Protein AF-A0A3A3DFT9-F1 (afdb_monomer)

Radius of gyration: 19.23 Å; Cα contacts (8 Å, |Δi|>4): 70; chains: 1; bounding box: 52×32×44 Å

Foldseek 3Di:
DCLDLVNLVVCVVVVHQDPDDDDPPDDQDDPPDPSSVSSVVNVVCCVVVPVVVSCVVVVVVVVVVVVVVVVCLPVVDDDQPDPDPVSSVVVSVVSVVVVVVVVVVPDDDDDDDD

Secondary structure (DSSP, 8-state):
---SHHHHHHHHHTT-----PPPTTPPPPPSSSHHHHHHHHHHHHHHHS-HHHHHHHTTHHHHHHHHHHHHHHHHHSS-----SHHHHHHHHHHHHHHHHHHHHHT--------

Mean predicted aligned error: 5.75 Å

Solvent-accessible surface area (backbone atoms only — not comparable to full-atom values): 7004 Å² total; per-residue (Å²): 130,74,94,42,63,71,51,39,40,56,32,52,77,66,76,46,83,84,75,68,88,73,60,92,86,61,72,77,59,74,77,83,45,72,37,30,45,58,50,37,50,51,50,52,49,33,65,73,63,31,61,72,52,42,37,65,76,62,43,35,62,58,57,50,49,52,54,52,52,52,51,48,61,63,68,73,49,79,79,83,79,56,86,50,70,69,53,36,51,49,53,50,52,54,53,50,52,53,54,50,50,51,51,61,73,67,54,77,88,83,78,89,81,133

pLDDT: mean 92.09, std 3.84, range [71.12, 96.81]

Structure (mmCIF, N/CA/C/O backbone):
data_AF-A0A3A3DFT9-F1
#
_entry.id   AF-A0A3A3DFT9-F1
#
loop_
_atom_site.group_PDB
_atom_site.id
_atom_site.type_symbol
_atom_site.label_atom_id
_atom_site.label_alt_id
_atom_site.label_comp_id
_atom_site.label_asym_id
_atom_site.label_entity_id
_atom_site.label_seq_id
_atom_site.pdbx_PDB_ins_code
_atom_site.Cartn_x
_atom_site.Cartn_y
_atom_site.Cartn_z
_atom_site.occupancy
_atom_site.B_iso_or_equiv
_atom_site.auth_seq_id
_atom_site.auth_comp_id
_atom_site.auth_asym_id
_atom_site.auth_atom_id
_atom_site.pdbx_PDB_model_num
ATOM 1 N N . ALA A 1 1 ? 1.199 9.110 -7.419 1.00 71.12 1 ALA A N 1
ATOM 2 C CA . ALA A 1 1 ? 0.652 7.749 -7.647 1.00 71.12 1 ALA A CA 1
ATOM 3 C C . ALA A 1 1 ? 1.775 6.731 -7.455 1.00 71.12 1 ALA A C 1
ATOM 5 O O . ALA A 1 1 ? 2.901 7.074 -7.770 1.00 71.12 1 ALA A O 1
ATOM 6 N N . TYR A 1 2 ? 1.503 5.528 -6.932 1.00 87.12 2 TYR A N 1
ATOM 7 C CA . TYR A 1 2 ? 2.559 4.542 -6.621 1.00 87.12 2 TYR A CA 1
ATOM 8 C C . TYR A 1 2 ? 3.054 3.734 -7.834 1.00 87.12 2 TYR A C 1
ATOM 10 O O . TYR A 1 2 ? 4.123 3.148 -7.764 1.00 87.12 2 TYR A O 1
ATOM 18 N N . ASP A 1 3 ? 2.307 3.701 -8.942 1.00 92.44 3 ASP A N 1
ATOM 19 C CA . ASP A 1 3 ? 2.700 2.983 -10.164 1.00 92.44 3 ASP A CA 1
ATOM 20 C C . ASP A 1 3 ? 3.715 3.800 -10.987 1.00 92.44 3 ASP A C 1
ATOM 22 O O . ASP A 1 3 ? 3.378 4.370 -12.023 1.00 92.44 3 ASP A O 1
ATOM 26 N N . THR A 1 4 ? 4.940 3.934 -10.475 1.00 93.69 4 THR A N 1
ATOM 27 C CA . THR A 1 4 ? 6.049 4.657 -11.126 1.00 93.69 4 THR A CA 1
ATOM 28 C C . THR A 1 4 ? 7.339 3.851 -11.040 1.00 93.69 4 THR A C 1
ATOM 30 O O . THR A 1 4 ? 7.500 3.065 -10.106 1.00 93.69 4 THR A O 1
ATOM 33 N N . ARG A 1 5 ? 8.261 4.038 -12.000 1.00 94.12 5 ARG A N 1
ATOM 34 C CA . ARG A 1 5 ? 9.549 3.318 -12.024 1.00 94.12 5 ARG A CA 1
ATOM 35 C C . ARG A 1 5 ? 10.289 3.482 -10.702 1.00 94.12 5 ARG A C 1
ATOM 37 O O . ARG A 1 5 ? 10.595 2.488 -10.066 1.00 94.12 5 ARG A O 1
ATOM 44 N N . ARG A 1 6 ? 10.419 4.724 -10.224 1.00 94.94 6 ARG A N 1
ATOM 45 C CA . ARG A 1 6 ? 11.062 5.052 -8.943 1.00 94.94 6 ARG A CA 1
ATOM 46 C C . ARG A 1 6 ? 10.447 4.312 -7.750 1.00 9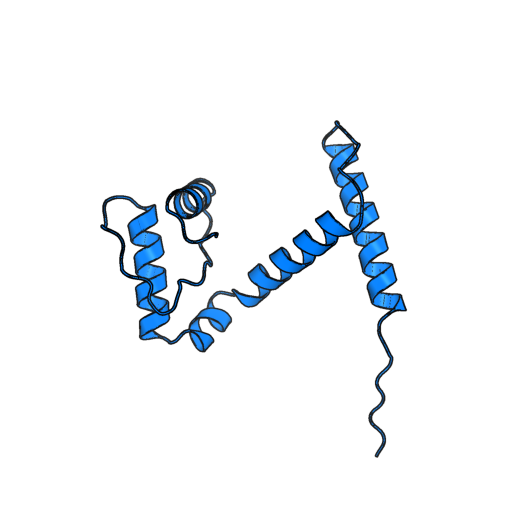4.94 6 ARG A C 1
ATOM 48 O O . ARG A 1 6 ? 11.180 3.866 -6.879 1.00 94.94 6 ARG A O 1
ATOM 55 N N . CYS A 1 7 ? 9.120 4.173 -7.695 1.00 94.06 7 CYS A N 1
ATOM 56 C CA . CYS A 1 7 ? 8.472 3.427 -6.614 1.00 94.06 7 CYS A CA 1
ATOM 57 C C . CYS A 1 7 ? 8.764 1.925 -6.681 1.00 94.06 7 CYS A C 1
ATOM 59 O O . CYS A 1 7 ? 9.006 1.323 -5.643 1.00 94.06 7 CYS A O 1
ATOM 61 N N . HIS A 1 8 ? 8.720 1.326 -7.874 1.00 95.25 8 HIS A N 1
ATOM 62 C CA . HIS A 1 8 ? 9.044 -0.093 -8.044 1.00 95.25 8 HIS A CA 1
ATOM 63 C C . HIS A 1 8 ? 10.524 -0.363 -7.754 1.00 95.25 8 HIS A C 1
ATOM 65 O O . HIS A 1 8 ? 10.812 -1.318 -7.046 1.00 95.25 8 HIS A O 1
ATOM 71 N N . THR A 1 9 ? 11.436 0.511 -8.196 1.00 96.19 9 THR A N 1
ATOM 72 C CA . THR A 1 9 ? 12.867 0.441 -7.855 1.00 96.19 9 THR A CA 1
ATOM 73 C C . THR A 1 9 ? 13.075 0.464 -6.344 1.00 96.19 9 THR A C 1
ATOM 75 O O . THR A 1 9 ? 13.621 -0.485 -5.807 1.00 96.19 9 THR A O 1
ATOM 78 N N . ALA A 1 10 ? 12.517 1.451 -5.635 1.00 96.56 10 ALA A N 1
ATOM 79 C CA . ALA A 1 10 ? 12.670 1.539 -4.181 1.00 96.56 10 ALA A CA 1
ATOM 80 C C . ALA A 1 10 ? 12.123 0.308 -3.432 1.00 96.56 10 ALA A C 1
ATOM 82 O O . ALA A 1 10 ? 12.640 -0.066 -2.389 1.00 96.56 10 ALA A O 1
ATOM 83 N N . ILE A 1 11 ? 11.065 -0.329 -3.944 1.00 94.69 11 ILE A N 1
ATOM 84 C CA . ILE A 1 11 ? 10.526 -1.566 -3.358 1.00 94.69 11 ILE A CA 1
ATOM 85 C C . ILE A 1 11 ? 11.493 -2.739 -3.563 1.00 94.69 11 ILE A C 1
ATOM 87 O O . ILE A 1 11 ? 11.686 -3.527 -2.639 1.00 94.69 11 ILE A O 1
ATOM 91 N N . ILE A 1 12 ? 12.092 -2.836 -4.751 1.00 95.38 12 ILE A N 1
ATOM 92 C CA . ILE A 1 12 ? 13.095 -3.853 -5.081 1.00 95.38 12 ILE A CA 1
ATOM 93 C C . ILE A 1 12 ? 14.348 -3.665 -4.222 1.00 95.38 12 ILE A C 1
ATOM 95 O O . ILE A 1 12 ? 14.832 -4.643 -3.662 1.00 95.38 12 ILE A O 1
ATOM 99 N N . ASP A 1 13 ? 14.814 -2.426 -4.051 1.00 96.81 13 ASP A N 1
ATOM 100 C CA . ASP A 1 13 ? 15.979 -2.096 -3.218 1.00 96.81 13 ASP A CA 1
ATOM 101 C C . ASP A 1 13 ? 15.754 -2.481 -1.745 1.00 96.81 13 ASP A C 1
ATOM 103 O O . ASP A 1 13 ? 16.685 -2.845 -1.035 1.00 96.81 13 ASP A O 1
ATOM 107 N N . CYS A 1 14 ? 14.500 -2.453 -1.280 1.00 95.31 14 CYS A N 1
ATOM 108 C CA . CYS A 1 14 ? 14.108 -2.943 0.043 1.00 95.31 14 CYS A CA 1
ATOM 109 C C . CYS A 1 14 ? 13.847 -4.461 0.095 1.00 95.31 14 CYS A C 1
ATOM 111 O O . CYS A 1 14 ? 13.299 -4.939 1.089 1.00 95.31 14 CYS A O 1
ATOM 113 N N . HIS A 1 15 ? 14.159 -5.213 -0.965 1.00 94.88 15 HIS A N 1
ATOM 114 C CA . HIS A 1 15 ? 13.872 -6.647 -1.105 1.00 94.88 15 HIS A CA 1
ATOM 115 C C . HIS A 1 15 ? 12.400 -7.015 -0.837 1.00 94.88 15 HIS A C 1
ATOM 117 O O . HIS A 1 15 ? 12.082 -8.098 -0.344 1.00 94.88 15 HIS A O 1
ATOM 123 N N . ALA A 1 16 ? 11.478 -6.108 -1.161 1.00 92.31 16 ALA A N 1
ATOM 124 C CA . ALA A 1 16 ? 10.054 -6.272 -0.908 1.00 92.31 16 ALA A CA 1
ATOM 125 C C . ALA A 1 16 ? 9.274 -6.584 -2.195 1.00 92.31 16 ALA A C 1
ATOM 127 O O . ALA A 1 16 ? 9.684 -6.267 -3.309 1.00 92.31 16 ALA A O 1
ATOM 128 N N . THR A 1 17 ? 8.089 -7.182 -2.047 1.00 91.31 17 THR A N 1
ATOM 129 C CA . THR A 1 17 ? 7.187 -7.437 -3.181 1.00 91.31 17 THR A CA 1
ATOM 130 C C . THR A 1 17 ? 6.262 -6.245 -3.431 1.00 91.31 17 THR A C 1
ATOM 132 O O . THR A 1 17 ? 5.544 -5.777 -2.540 1.00 91.31 17 THR A O 1
ATOM 135 N N . ALA A 1 18 ? 6.213 -5.771 -4.676 1.00 92.81 18 ALA A N 1
ATOM 136 C CA . ALA A 1 18 ? 5.346 -4.667 -5.066 1.00 92.81 18 ALA A CA 1
ATOM 137 C C . ALA A 1 18 ? 3.872 -5.101 -5.181 1.00 92.81 18 ALA A C 1
ATOM 139 O O . ALA A 1 18 ? 3.412 -5.581 -6.210 1.00 92.81 18 ALA A O 1
ATOM 140 N N . ILE A 1 19 ? 3.070 -4.848 -4.144 1.00 93.56 19 ILE A N 1
ATOM 141 C CA . ILE A 1 19 ? 1.609 -5.044 -4.196 1.00 93.56 19 ILE A CA 1
ATOM 142 C C . ILE A 1 19 ? 0.941 -3.741 -4.667 1.00 93.56 19 ILE A C 1
ATOM 144 O O . ILE A 1 19 ? 0.287 -3.024 -3.908 1.00 93.56 19 ILE A O 1
ATOM 148 N N . ILE A 1 20 ? 1.148 -3.375 -5.933 1.00 92.69 20 ILE A N 1
ATOM 149 C CA . ILE A 1 20 ? 0.608 -2.138 -6.519 1.00 92.69 20 ILE A CA 1
ATOM 150 C C . ILE A 1 20 ? -0.368 -2.491 -7.634 1.00 92.69 20 ILE A C 1
ATOM 152 O O . ILE A 1 20 ? 0.007 -3.040 -8.662 1.00 92.69 20 ILE A O 1
ATOM 156 N N . LEU A 1 21 ? -1.640 -2.135 -7.449 1.00 91.56 21 LEU A N 1
ATOM 157 C CA . LEU A 1 21 ? -2.645 -2.341 -8.484 1.00 91.56 21 LEU A CA 1
ATOM 158 C C . LEU A 1 21 ? -2.416 -1.380 -9.657 1.00 91.56 21 LEU A C 1
ATOM 160 O O . LEU A 1 21 ? -2.507 -0.160 -9.501 1.00 91.56 21 LEU A O 1
ATOM 164 N N . ILE A 1 22 ? -2.225 -1.938 -10.848 1.00 92.88 22 ILE A N 1
ATOM 165 C CA . ILE A 1 22 ? -2.044 -1.165 -12.080 1.00 92.88 22 ILE A CA 1
ATOM 166 C C . ILE A 1 22 ? -3.408 -0.726 -12.631 1.00 92.88 22 ILE A C 1
ATOM 168 O O . ILE A 1 22 ? -4.430 -1.409 -12.475 1.00 92.88 22 ILE A O 1
ATOM 172 N N . ARG A 1 23 ? -3.468 0.454 -13.257 1.00 88.69 23 ARG A N 1
ATOM 173 C CA . ARG A 1 23 ? -4.700 0.991 -13.869 1.00 88.69 23 ARG A CA 1
ATOM 174 C C . ARG A 1 23 ? -5.246 0.038 -14.941 1.00 88.69 23 ARG A C 1
ATOM 176 O O . ARG A 1 23 ? -4.477 -0.669 -15.582 1.00 88.69 23 ARG A O 1
ATOM 183 N N . LYS A 1 24 ? -6.572 0.026 -15.153 1.00 86.12 24 LYS A N 1
ATOM 184 C CA . LYS A 1 24 ? -7.236 -0.868 -16.132 1.00 86.12 24 LYS A CA 1
ATOM 185 C C . LYS A 1 24 ? -6.626 -0.733 -17.535 1.00 86.12 24 LYS A C 1
ATOM 187 O O . LYS A 1 24 ? -6.336 -1.739 -18.166 1.00 86.12 24 LYS A O 1
ATOM 192 N N . ASN A 1 25 ? -6.331 0.500 -17.942 1.00 89.06 25 ASN A N 1
ATOM 193 C CA . ASN A 1 25 ? -5.756 0.821 -19.252 1.00 89.06 25 ASN A CA 1
ATOM 194 C C . ASN A 1 25 ? -4.216 0.898 -19.220 1.00 89.06 25 ASN A C 1
ATOM 196 O O . ASN A 1 25 ? -3.603 1.477 -20.113 1.00 89.06 25 ASN A O 1
ATOM 200 N N . GLY A 1 26 ? -3.578 0.371 -18.168 1.00 90.50 26 GLY A N 1
ATOM 201 C CA . GLY A 1 26 ? -2.125 0.361 -18.050 1.00 90.50 26 GLY A CA 1
ATOM 202 C C . GLY A 1 26 ? -1.503 -0.462 -19.173 1.00 90.50 26 GLY A C 1
ATOM 203 O O . GLY A 1 26 ? -1.903 -1.606 -19.393 1.00 90.50 26 GLY A O 1
ATOM 204 N N . ARG A 1 27 ? -0.537 0.126 -19.881 1.00 94.44 27 ARG A N 1
ATOM 205 C CA . ARG A 1 27 ? 0.268 -0.551 -20.905 1.00 94.44 27 ARG A CA 1
ATOM 206 C C . ARG A 1 27 ? 1.559 -1.101 -20.290 1.00 94.44 27 ARG A C 1
ATOM 208 O O . ARG A 1 27 ? 1.988 -0.565 -19.259 1.00 94.44 27 ARG A O 1
ATOM 215 N N . PRO A 1 28 ? 2.161 -2.148 -20.881 1.00 95.19 28 PRO A N 1
ATOM 216 C CA . PRO A 1 28 ? 3.485 -2.602 -20.479 1.00 95.19 28 PRO A CA 1
ATOM 217 C C . PRO A 1 28 ? 4.494 -1.459 -20.618 1.00 95.19 28 PRO A C 1
ATOM 219 O O . PRO A 1 28 ? 4.378 -0.636 -21.527 1.00 95.19 28 PRO A O 1
ATOM 222 N N . TRP A 1 29 ? 5.459 -1.387 -19.709 1.00 95.94 29 TRP A N 1
ATOM 223 C CA . TRP A 1 29 ? 6.650 -0.568 -19.92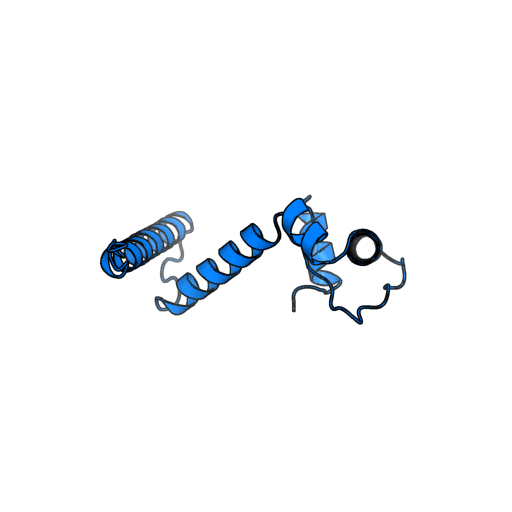9 1.00 95.94 29 TRP A CA 1
ATOM 224 C C . TRP A 1 29 ? 7.646 -1.327 -20.800 1.00 95.94 29 TRP A C 1
ATOM 226 O O . TRP A 1 29 ? 7.603 -2.556 -20.847 1.00 95.94 29 TRP A O 1
ATOM 236 N N . LYS A 1 30 ? 8.557 -0.600 -21.457 1.00 96.06 30 LYS A N 1
ATOM 237 C CA . LYS A 1 30 ? 9.749 -1.209 -22.055 1.00 96.06 30 LYS A CA 1
ATOM 238 C C . LYS A 1 30 ? 10.516 -1.946 -20.954 1.00 96.06 30 LYS A C 1
ATOM 240 O O . LYS A 1 30 ? 10.715 -1.372 -19.884 1.00 96.06 30 LYS A O 1
ATOM 245 N N . GLU A 1 31 ? 10.900 -3.188 -21.217 1.00 93.75 31 GLU A N 1
ATOM 246 C CA . GLU A 1 31 ? 11.603 -4.088 -20.290 1.00 93.75 31 GLU A CA 1
ATOM 247 C C . GLU A 1 31 ? 13.098 -3.735 -20.216 1.00 93.75 31 GLU A C 1
ATOM 249 O O . GLU A 1 31 ? 13.973 -4.519 -20.554 1.00 93.75 31 GLU A O 1
ATOM 254 N N . ASP A 1 32 ? 13.383 -2.488 -19.840 1.00 94.50 32 ASP A N 1
ATOM 255 C CA . ASP A 1 32 ? 14.728 -1.907 -19.773 1.00 94.50 32 ASP A CA 1
ATOM 256 C C . ASP A 1 32 ? 15.338 -1.947 -18.364 1.00 94.50 32 ASP A C 1
ATOM 258 O O . ASP A 1 32 ? 16.501 -1.601 -18.181 1.00 94.50 32 ASP A O 1
ATOM 262 N N . CYS A 1 33 ? 14.558 -2.337 -17.353 1.00 92.94 33 CYS A N 1
ATOM 263 C CA . CYS A 1 33 ? 15.002 -2.384 -15.966 1.00 92.94 33 CYS A CA 1
ATOM 264 C C . CYS A 1 33 ? 14.180 -3.383 -15.129 1.00 92.94 33 CYS A C 1
ATOM 266 O O . CYS A 1 33 ? 13.019 -3.659 -15.460 1.00 92.94 33 CYS A O 1
ATOM 268 N N . PRO A 1 34 ? 14.716 -3.866 -13.988 1.00 94.62 34 PRO A N 1
ATOM 269 C CA . PRO A 1 34 ? 14.006 -4.786 -13.093 1.00 94.62 34 PRO A CA 1
ATOM 270 C C . PRO A 1 34 ? 12.640 -4.257 -12.634 1.00 94.62 34 PRO A C 1
ATOM 272 O O . PRO A 1 34 ? 11.660 -4.997 -12.578 1.00 94.62 34 PRO A O 1
ATOM 275 N N . ALA A 1 35 ? 12.546 -2.947 -12.390 1.00 95.06 35 ALA A N 1
ATOM 276 C CA . ALA A 1 35 ? 11.299 -2.280 -12.030 1.00 95.06 35 ALA A CA 1
ATOM 277 C C . ALA A 1 35 ? 10.222 -2.397 -13.125 1.00 95.06 35 ALA A C 1
ATOM 279 O O . ALA A 1 35 ? 9.036 -2.535 -12.815 1.00 95.06 35 ALA A O 1
ATOM 280 N N . ALA A 1 36 ? 10.614 -2.351 -14.403 1.00 95.94 36 ALA A N 1
ATOM 281 C CA . ALA A 1 36 ? 9.692 -2.551 -15.515 1.00 95.94 36 ALA A CA 1
ATOM 282 C C . ALA A 1 36 ? 9.228 -4.005 -15.611 1.00 95.94 36 ALA A C 1
ATOM 284 O O . ALA A 1 36 ? 8.030 -4.234 -15.784 1.00 95.94 36 ALA A O 1
ATOM 285 N N . ASN A 1 37 ? 10.137 -4.961 -15.417 1.00 94.81 37 ASN A N 1
ATOM 286 C CA . ASN A 1 37 ? 9.822 -6.389 -15.450 1.00 94.81 37 ASN A CA 1
ATOM 287 C C . ASN A 1 37 ? 8.827 -6.754 -14.340 1.00 94.81 37 ASN A C 1
ATOM 289 O O . ASN A 1 37 ? 7.730 -7.233 -14.632 1.00 94.81 37 ASN A O 1
ATOM 293 N N . ALA A 1 38 ? 9.133 -6.389 -13.091 1.00 94.19 38 ALA A N 1
ATOM 294 C CA . ALA A 1 38 ? 8.273 -6.649 -11.935 1.00 94.19 38 ALA A CA 1
ATOM 295 C C . ALA A 1 38 ? 6.877 -6.020 -12.091 1.00 94.19 38 ALA A C 1
ATOM 297 O O . ALA A 1 38 ? 5.846 -6.648 -11.837 1.00 94.19 38 ALA A O 1
ATOM 298 N N . ARG A 1 39 ? 6.804 -4.774 -12.578 1.00 95.62 39 ARG A N 1
ATOM 299 C CA . ARG A 1 39 ? 5.515 -4.138 -12.872 1.00 95.62 39 ARG A CA 1
ATOM 300 C C . ARG A 1 39 ? 4.757 -4.870 -13.982 1.00 95.62 39 ARG A C 1
ATOM 302 O O . ARG A 1 39 ? 3.543 -5.062 -13.871 1.00 95.62 39 ARG A O 1
ATOM 309 N N . ASN A 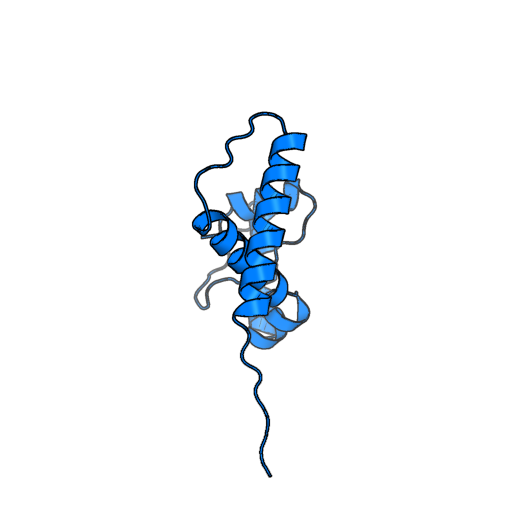1 40 ? 5.427 -5.215 -15.078 1.00 96.25 40 ASN A N 1
ATOM 310 C CA . ASN A 1 40 ? 4.789 -5.873 -16.215 1.00 96.25 40 ASN A CA 1
ATOM 311 C C . A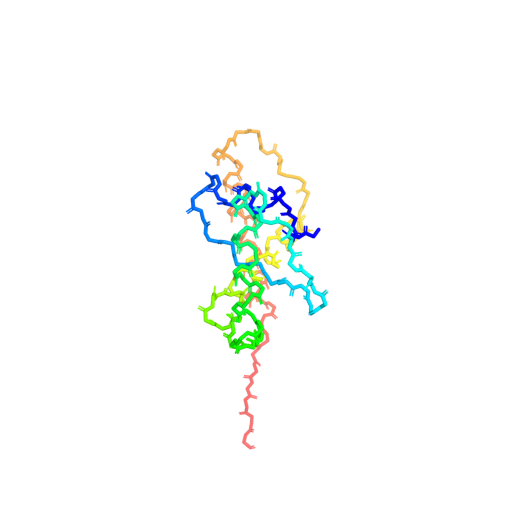SN A 1 40 ? 4.238 -7.249 -15.821 1.00 96.25 40 ASN A C 1
ATOM 313 O O . ASN A 1 40 ? 3.149 -7.608 -16.268 1.00 96.25 40 ASN A O 1
ATOM 317 N N . GLU A 1 41 ? 4.905 -7.975 -14.925 1.00 94.12 41 GLU A N 1
ATOM 318 C CA . GLU A 1 41 ? 4.384 -9.211 -14.335 1.00 94.12 41 GLU A CA 1
ATOM 319 C C . GLU A 1 41 ? 3.102 -8.981 -13.539 1.00 94.12 41 GLU A C 1
ATOM 321 O O . GLU A 1 41 ? 2.114 -9.685 -13.749 1.00 94.12 41 GLU A O 1
ATOM 326 N N . ILE A 1 42 ? 3.050 -7.942 -12.700 1.00 94.69 42 ILE A N 1
ATOM 327 C CA . ILE A 1 42 ? 1.818 -7.569 -11.991 1.00 94.69 42 ILE A CA 1
ATOM 328 C C . ILE A 1 42 ? 0.692 -7.263 -12.986 1.00 94.69 42 ILE A C 1
ATOM 330 O O . ILE A 1 42 ? -0.457 -7.660 -12.766 1.00 94.69 42 ILE A O 1
ATOM 334 N N . LEU A 1 43 ? 0.997 -6.579 -14.095 1.00 95.44 43 LEU A N 1
ATOM 335 C CA . LEU A 1 43 ? 0.017 -6.263 -15.136 1.00 95.44 43 LEU A CA 1
ATOM 336 C C . LEU A 1 43 ? -0.499 -7.535 -15.817 1.00 95.44 43 LEU A C 1
ATOM 338 O O . LEU A 1 43 ? -1.714 -7.686 -15.965 1.00 95.44 43 LEU A O 1
ATOM 342 N N . ARG A 1 44 ? 0.407 -8.444 -16.196 1.00 94.62 44 ARG A N 1
ATOM 343 C CA . ARG A 1 44 ? 0.086 -9.751 -16.789 1.00 94.62 44 ARG A CA 1
ATOM 344 C C . ARG A 1 44 ? -0.780 -10.574 -15.835 1.00 94.62 44 ARG A C 1
ATOM 346 O O . ARG A 1 44 ? -1.874 -10.979 -16.218 1.00 94.62 44 ARG A O 1
ATOM 353 N N . ALA A 1 45 ? -0.373 -10.711 -14.574 1.00 93.75 45 ALA A N 1
ATOM 354 C CA . ALA A 1 45 ? -1.118 -11.438 -13.548 1.00 93.75 45 ALA A CA 1
ATOM 355 C C . ALA A 1 45 ? -2.511 -10.835 -13.303 1.00 93.75 45 ALA A C 1
ATOM 357 O O . ALA A 1 45 ? -3.507 -11.551 -13.241 1.00 93.75 45 ALA A O 1
ATOM 358 N N . THR A 1 46 ? -2.610 -9.506 -13.215 1.00 94.19 46 THR A N 1
ATOM 359 C CA . THR A 1 46 ? -3.893 -8.820 -12.994 1.00 94.19 46 THR A CA 1
ATOM 360 C C . THR A 1 46 ? -4.863 -9.021 -14.165 1.00 94.19 46 THR A C 1
ATOM 362 O O . THR A 1 46 ? -6.075 -9.079 -13.947 1.00 94.19 46 THR A O 1
ATOM 365 N N . ARG A 1 47 ? -4.352 -9.102 -15.402 1.00 93.31 47 ARG A N 1
ATOM 366 C CA . ARG A 1 47 ? -5.156 -9.370 -16.606 1.00 93.31 47 ARG A CA 1
ATOM 367 C C . ARG A 1 47 ? -5.558 -10.836 -16.710 1.00 93.31 47 ARG A C 1
ATOM 369 O O . ARG A 1 47 ? -6.711 -11.103 -17.015 1.00 93.31 47 ARG A O 1
ATOM 376 N N . HIS A 1 48 ? -4.634 -11.747 -16.424 1.00 93.88 48 HIS A N 1
ATOM 377 C CA . HIS A 1 48 ? -4.859 -13.184 -16.534 1.00 93.88 48 HIS A CA 1
ATOM 378 C C . HIS A 1 48 ? -5.839 -13.703 -15.473 1.00 93.88 48 HIS A C 1
ATOM 380 O O . HIS A 1 48 ? -6.824 -14.346 -15.808 1.00 93.88 48 HIS A O 1
ATOM 386 N N . TYR A 1 49 ? -5.628 -13.365 -14.197 1.00 92.06 49 TYR A N 1
ATOM 387 C CA . TYR A 1 49 ? -6.473 -13.857 -13.101 1.00 92.06 49 TYR A CA 1
ATOM 388 C C . TYR A 1 49 ? -7.688 -12.967 -12.798 1.00 92.06 49 TYR A C 1
ATOM 390 O O . TYR A 1 49 ? -8.555 -13.325 -12.002 1.00 92.06 49 TYR A O 1
ATOM 398 N N . GLY A 1 50 ? -7.736 -11.766 -13.372 1.00 93.56 50 GLY A N 1
ATOM 399 C CA . GLY A 1 50 ? -8.725 -10.750 -13.036 1.00 93.56 50 GLY A CA 1
ATOM 400 C C . GLY A 1 50 ? -8.399 -9.971 -11.752 1.00 93.56 50 GLY A C 1
ATOM 401 O O . 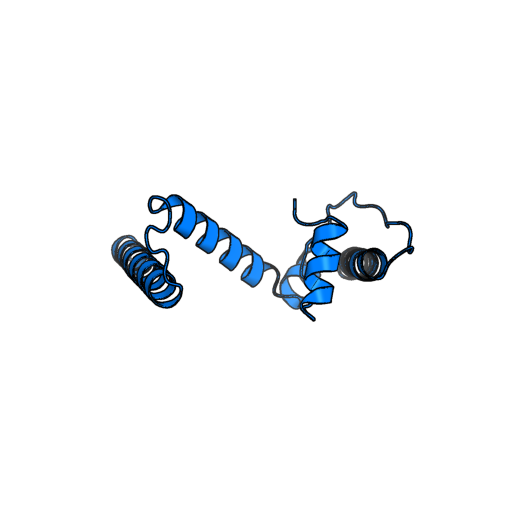GLY A 1 50 ? -7.805 -10.457 -10.786 1.00 93.56 50 GLY A O 1
ATOM 402 N N . ARG A 1 51 ? -8.830 -8.702 -11.721 1.00 92.62 51 ARG A N 1
ATOM 403 C CA . ARG A 1 51 ? -8.474 -7.736 -10.660 1.00 92.62 51 ARG A CA 1
ATOM 404 C C . ARG A 1 51 ? -8.957 -8.151 -9.272 1.00 92.62 51 ARG A C 1
ATOM 406 O O . ARG A 1 51 ? -8.237 -7.948 -8.300 1.00 92.62 51 ARG A O 1
ATOM 413 N N . ALA A 1 52 ? -10.184 -8.660 -9.162 1.00 93.25 52 ALA A N 1
ATOM 414 C CA . ALA A 1 52 ? -10.778 -9.010 -7.872 1.00 93.25 52 ALA A CA 1
ATOM 415 C C . ALA A 1 52 ? -10.035 -10.182 -7.217 1.00 93.25 52 ALA A C 1
ATOM 417 O O . ALA A 1 52 ? -9.678 -10.113 -6.041 1.00 93.25 52 ALA A O 1
ATOM 418 N N . PHE A 1 53 ? -9.741 -11.216 -8.005 1.00 95.12 53 PHE A N 1
ATOM 419 C CA . PHE A 1 53 ? -8.972 -12.366 -7.553 1.00 95.12 53 PHE A CA 1
ATOM 420 C C . PHE A 1 53 ? -7.546 -11.967 -7.167 1.00 95.12 53 PHE A C 1
ATOM 422 O O . PHE A 1 53 ? -7.116 -12.260 -6.051 1.00 95.12 53 PHE A O 1
ATOM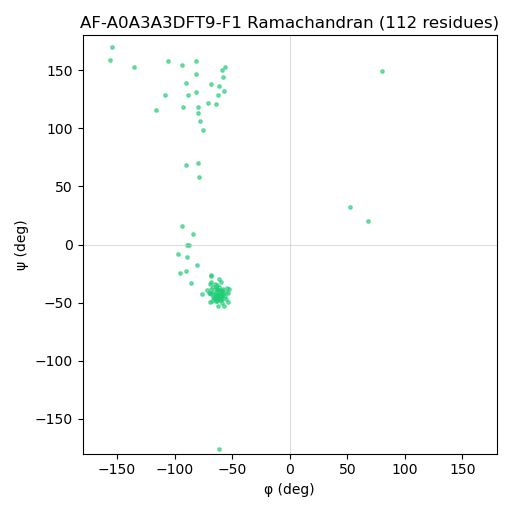 429 N N . TRP A 1 54 ? -6.855 -11.213 -8.032 1.00 94.25 54 TRP A N 1
ATOM 430 C CA . TRP A 1 54 ? -5.502 -10.731 -7.753 1.00 94.25 54 TRP A CA 1
ATOM 431 C C . TRP A 1 54 ? -5.438 -9.950 -6.433 1.00 94.25 54 TRP A C 1
ATOM 433 O O . TRP A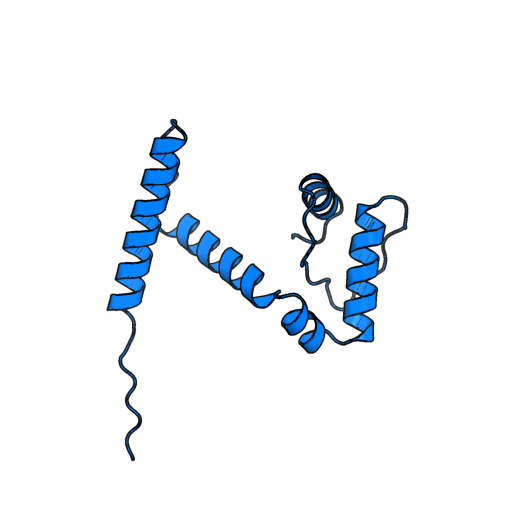 1 54 ? -4.600 -10.252 -5.593 1.00 94.25 54 TRP A O 1
ATOM 443 N N . LYS A 1 55 ? -6.371 -9.014 -6.187 1.00 93.75 55 LYS A N 1
ATOM 444 C CA . LYS A 1 55 ? -6.407 -8.225 -4.939 1.00 93.75 55 LYS A CA 1
ATOM 445 C C . LYS A 1 55 ? -6.566 -9.078 -3.680 1.00 93.75 55 LYS A C 1
ATOM 447 O O . LYS A 1 55 ? -5.987 -8.734 -2.650 1.00 93.75 55 LYS A O 1
ATOM 452 N N . ARG A 1 56 ? -7.386 -10.135 -3.740 1.00 94.19 56 ARG A N 1
ATOM 453 C CA . ARG A 1 56 ? -7.565 -11.060 -2.613 1.00 94.19 56 ARG A CA 1
ATOM 454 C C . ARG A 1 56 ? -6.289 -11.856 -2.361 1.00 94.19 56 ARG A C 1
ATOM 456 O O . ARG A 1 56 ? -5.825 -11.885 -1.230 1.00 94.19 56 ARG A O 1
ATOM 463 N N . ARG A 1 57 ? -5.699 -12.432 -3.412 1.00 93.19 57 ARG A N 1
ATOM 464 C CA . ARG A 1 57 ? -4.528 -13.312 -3.294 1.00 93.19 57 ARG A CA 1
ATOM 465 C C . ARG A 1 57 ? -3.251 -12.579 -2.881 1.00 93.19 57 ARG A C 1
ATOM 467 O O . ARG A 1 57 ? -2.446 -13.145 -2.160 1.00 93.19 57 ARG A O 1
ATOM 474 N N . THR A 1 58 ? -3.062 -11.331 -3.309 1.00 91.56 58 THR A N 1
ATOM 475 C CA . THR A 1 58 ? -1.836 -10.562 -3.018 1.00 91.56 58 THR A CA 1
ATOM 476 C C . THR A 1 58 ? -1.884 -9.769 -1.716 1.00 91.56 58 THR A C 1
ATOM 478 O O . THR A 1 58 ? -0.939 -9.052 -1.409 1.00 91.56 58 THR A O 1
ATOM 481 N N . GLY A 1 59 ? -2.986 -9.815 -0.960 1.00 92.38 59 GLY A N 1
ATOM 482 C CA . GLY A 1 59 ? -3.121 -8.996 0.249 1.00 92.38 59 GLY A CA 1
ATOM 483 C C . GLY A 1 59 ? -3.233 -7.489 -0.031 1.00 92.38 59 GLY A C 1
ATOM 484 O O . GLY A 1 59 ? -3.018 -6.671 0.866 1.00 92.38 59 GLY A O 1
ATOM 485 N N . TYR A 1 60 ? -3.617 -7.084 -1.250 1.00 92.62 60 TYR A N 1
ATOM 486 C CA . TYR A 1 60 ? -3.773 -5.671 -1.628 1.00 92.62 60 TYR A CA 1
ATOM 487 C C . TYR A 1 60 ? -4.676 -4.893 -0.663 1.00 92.62 60 TYR A C 1
ATOM 489 O O . TYR A 1 60 ? -4.401 -3.735 -0.343 1.00 92.62 60 TYR A O 1
ATOM 497 N N . TYR A 1 61 ? -5.745 -5.523 -0.171 1.00 92.25 61 TYR A N 1
ATOM 498 C CA . TYR A 1 61 ? -6.652 -4.890 0.784 1.00 92.25 61 TYR A CA 1
ATOM 499 C C . TYR A 1 61 ? -5.963 -4.554 2.111 1.00 92.25 61 TYR A C 1
ATOM 501 O O . TYR A 1 61 ? -6.202 -3.473 2.644 1.00 92.25 61 TYR A O 1
ATOM 509 N N . ALA A 1 62 ? -5.070 -5.414 2.613 1.00 91.62 62 ALA A N 1
ATOM 510 C CA . ALA A 1 62 ? -4.294 -5.133 3.821 1.00 91.62 62 ALA A CA 1
ATOM 511 C C . ALA A 1 62 ? -3.377 -3.919 3.610 1.00 91.62 62 ALA A C 1
ATOM 513 O O . ALA A 1 62 ? -3.446 -2.955 4.372 1.00 91.62 62 ALA A O 1
ATOM 514 N N . ARG A 1 63 ? -2.624 -3.888 2.501 1.00 91.31 63 ARG A N 1
ATOM 515 C CA . ARG A 1 63 ? -1.808 -2.722 2.118 1.00 91.31 63 ARG A CA 1
ATOM 516 C C . ARG A 1 63 ? -2.644 -1.442 2.006 1.00 91.31 63 ARG A C 1
ATOM 518 O O . ARG A 1 63 ? -2.234 -0.387 2.484 1.00 91.31 63 ARG A O 1
ATOM 525 N N . SER A 1 64 ? -3.818 -1.523 1.377 1.00 89.31 64 SER A N 1
ATOM 526 C CA . SER A 1 64 ? -4.719 -0.377 1.217 1.00 89.31 64 SER A CA 1
ATOM 527 C C . SER A 1 64 ? -5.230 0.143 2.562 1.00 89.31 64 SER A C 1
ATOM 529 O O . SER A 1 64 ? -5.310 1.357 2.746 1.00 89.31 64 SER A O 1
ATOM 531 N N . ARG A 1 65 ? -5.549 -0.750 3.509 1.00 92.12 65 ARG A N 1
ATOM 532 C CA . ARG A 1 65 ? -5.966 -0.382 4.872 1.00 92.12 65 ARG A CA 1
ATOM 533 C C . ARG A 1 65 ? -4.838 0.300 5.640 1.00 92.12 65 ARG A C 1
ATOM 535 O O . ARG A 1 65 ? -5.085 1.328 6.260 1.00 92.12 65 ARG A O 1
ATOM 542 N N . ILE A 1 66 ? -3.607 -0.208 5.541 1.00 90.25 66 ILE A N 1
ATOM 543 C CA . ILE A 1 66 ? -2.429 0.430 6.152 1.00 90.25 66 ILE A CA 1
ATOM 544 C C . ILE A 1 66 ? -2.252 1.850 5.603 1.00 90.25 66 ILE A C 1
ATOM 546 O O . ILE A 1 66 ? -2.111 2.797 6.372 1.00 90.25 66 ILE A O 1
ATOM 550 N N . GLY A 1 67 ? -2.340 2.027 4.280 1.00 88.88 67 GLY A N 1
ATOM 551 C CA . GLY A 1 67 ? -2.266 3.351 3.657 1.00 88.88 67 GLY A CA 1
ATOM 552 C C . GLY A 1 67 ? -3.362 4.308 4.141 1.00 88.88 67 GLY A C 1
ATOM 553 O O . GLY A 1 67 ? -3.084 5.479 4.402 1.00 88.88 67 GLY A O 1
ATOM 554 N N . ALA A 1 68 ? -4.591 3.811 4.312 1.00 90.94 68 ALA A N 1
ATOM 555 C CA . ALA A 1 68 ? -5.694 4.592 4.867 1.00 90.94 68 ALA A CA 1
ATOM 556 C C . ALA A 1 68 ? -5.446 4.974 6.337 1.00 90.94 68 ALA A C 1
ATOM 558 O O . ALA A 1 68 ? -5.574 6.145 6.686 1.00 90.94 68 ALA A O 1
ATOM 559 N N . LYS A 1 69 ? -5.008 4.033 7.182 1.00 89.31 69 LYS A N 1
ATOM 560 C CA . LYS A 1 69 ? -4.694 4.304 8.594 1.00 89.31 69 LYS A CA 1
ATOM 561 C C . LYS A 1 69 ? -3.539 5.300 8.732 1.00 89.31 69 LYS A C 1
ATOM 563 O O . LYS A 1 69 ? -3.624 6.208 9.552 1.00 89.31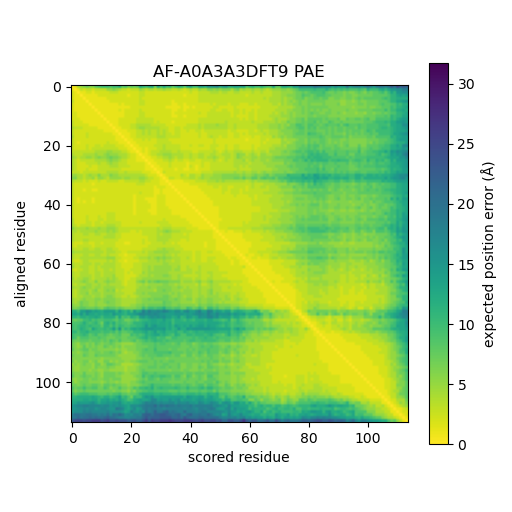 69 LYS A O 1
ATOM 568 N N . MET A 1 70 ? -2.514 5.198 7.882 1.00 90.94 70 MET A N 1
ATOM 569 C CA . MET A 1 70 ? -1.407 6.158 7.842 1.00 90.94 70 MET A CA 1
ATOM 570 C C . MET A 1 70 ? -1.875 7.561 7.437 1.00 90.94 70 MET A C 1
ATOM 572 O O . MET A 1 70 ? -1.386 8.552 7.975 1.00 90.94 70 MET A O 1
ATOM 576 N N . ARG A 1 71 ? -2.833 7.674 6.504 1.00 91.00 71 ARG A N 1
ATOM 577 C CA . ARG A 1 71 ? -3.460 8.964 6.180 1.00 91.00 71 ARG A CA 1
ATOM 578 C C . ARG A 1 71 ? -4.168 9.548 7.402 1.00 91.00 71 ARG A C 1
ATOM 580 O O . ARG A 1 71 ? -3.979 10.727 7.670 1.00 91.00 71 ARG A O 1
ATOM 587 N N . CYS A 1 72 ? -4.928 8.740 8.142 1.00 89.75 72 CYS A N 1
ATOM 588 C CA . CYS A 1 72 ? -5.579 9.195 9.370 1.00 89.75 72 CYS A CA 1
ATOM 589 C C . CYS A 1 72 ? -4.554 9.667 10.408 1.00 89.75 72 CYS A C 1
ATOM 591 O O . CYS A 1 72 ? -4.720 10.748 10.951 1.00 89.75 72 CYS A O 1
ATOM 593 N N . LEU A 1 73 ? -3.463 8.921 10.621 1.00 90.12 73 LEU A N 1
ATOM 594 C CA . LEU A 1 73 ? -2.395 9.317 11.549 1.00 90.12 73 LEU A CA 1
ATOM 595 C C . LEU A 1 73 ? -1.785 10.678 11.181 1.00 90.12 73 LEU A C 1
ATOM 597 O O . LEU A 1 73 ? -1.568 11.512 12.054 1.00 90.12 73 LEU A O 1
ATOM 601 N N . LYS A 1 74 ? -1.543 10.914 9.885 1.00 87.94 74 LYS A N 1
ATOM 602 C CA . LYS A 1 74 ? -1.015 12.190 9.374 1.00 87.94 74 LYS A CA 1
ATOM 603 C C . LYS A 1 74 ? -2.000 13.355 9.498 1.00 87.94 74 LYS A C 1
ATOM 605 O O . LYS A 1 74 ? -1.556 14.491 9.537 1.00 87.94 74 LYS A O 1
ATOM 610 N N . ALA A 1 75 ? -3.302 13.079 9.491 1.00 90.00 75 ALA A N 1
ATOM 611 C CA . ALA A 1 75 ? -4.347 14.095 9.606 1.00 90.00 75 ALA A CA 1
ATOM 612 C C . ALA A 1 75 ? -4.750 14.378 11.062 1.00 90.00 75 ALA A C 1
ATOM 614 O O . ALA A 1 75 ? -5.292 15.436 11.347 1.00 90.00 75 ALA A O 1
ATOM 615 N N . PHE A 1 76 ? -4.517 13.428 11.969 1.00 87.75 76 PHE A N 1
ATOM 616 C CA . PHE A 1 76 ? -5.001 13.478 13.348 1.00 87.75 76 PHE A CA 1
ATOM 617 C C . PHE A 1 76 ? -4.335 14.562 14.207 1.00 87.75 76 PHE A C 1
ATOM 619 O O . PHE A 1 76 ? -4.914 15.006 15.191 1.00 87.75 76 PHE A O 1
ATOM 626 N N . SER A 1 77 ? -3.110 14.965 13.879 1.00 79.88 77 SER A N 1
ATOM 627 C CA . SER A 1 77 ? -2.334 15.915 14.675 1.00 79.88 77 SER A CA 1
ATOM 628 C C . SER A 1 77 ? -1.329 16.648 13.784 1.00 79.88 77 SER A C 1
ATOM 630 O O . SER A 1 77 ? -1.129 16.275 12.625 1.00 79.88 77 SER A O 1
ATOM 632 N N . GLU A 1 78 ? -0.697 17.686 14.326 1.00 84.75 78 GLU A N 1
ATOM 633 C CA . GLU A 1 78 ? 0.387 18.425 13.684 1.00 84.75 78 GLU A CA 1
ATOM 634 C C . GLU A 1 78 ? 1.608 17.530 13.394 1.00 84.75 78 GLU A C 1
ATOM 636 O O . GLU A 1 78 ? 1.610 16.309 13.597 1.00 84.75 78 GLU A O 1
ATOM 641 N N . ARG A 1 79 ? 2.687 18.131 12.888 1.00 87.81 79 ARG A N 1
ATOM 642 C CA . ARG A 1 79 ? 3.940 17.417 12.623 1.00 87.81 79 ARG A CA 1
ATOM 643 C C . ARG A 1 79 ? 4.461 16.728 13.889 1.00 87.81 79 ARG A C 1
ATOM 645 O O . ARG A 1 79 ? 4.169 17.146 15.003 1.00 87.81 79 ARG A O 1
ATOM 652 N N . ILE A 1 80 ? 5.214 15.649 13.692 1.00 89.31 80 ILE A N 1
ATOM 653 C CA . ILE A 1 80 ? 5.923 14.975 14.784 1.00 89.31 80 ILE A CA 1
ATOM 654 C C . ILE A 1 80 ? 6.954 15.966 15.331 1.00 89.31 80 ILE A C 1
ATOM 656 O O . ILE A 1 80 ? 7.781 16.461 14.561 1.00 89.31 80 ILE A O 1
ATOM 660 N N . ALA A 1 81 ? 6.853 16.300 16.616 1.00 88.75 81 ALA A N 1
ATOM 661 C CA . ALA A 1 81 ? 7.656 17.357 17.229 1.00 88.75 81 ALA A CA 1
ATOM 662 C C . ALA A 1 81 ? 9.017 16.840 17.711 1.00 88.75 81 ALA A C 1
ATOM 664 O O . ALA A 1 81 ? 10.014 17.568 17.669 1.00 88.75 81 ALA A O 1
ATOM 665 N N . ALA A 1 82 ? 9.074 15.581 18.154 1.00 91.00 82 ALA A N 1
ATOM 666 C CA . ALA A 1 82 ? 10.314 14.965 18.599 1.00 91.00 82 ALA A CA 1
ATOM 667 C C . ALA A 1 82 ? 11.349 14.897 17.462 1.00 91.00 82 ALA A C 1
ATOM 669 O O . ALA A 1 82 ? 11.036 14.535 16.328 1.00 91.00 82 ALA A O 1
ATOM 670 N N . ARG A 1 83 ? 12.609 15.230 17.768 1.00 92.88 83 ARG A N 1
ATOM 671 C CA . ARG A 1 83 ? 13.744 15.086 16.833 1.00 92.88 83 ARG A CA 1
ATOM 672 C C . ARG A 1 83 ? 14.515 13.780 17.025 1.00 92.88 83 ARG A C 1
ATOM 674 O O . ARG A 1 83 ? 15.156 13.318 16.092 1.00 92.88 83 ARG A O 1
ATOM 681 N N . ASP A 1 84 ? 14.440 13.216 18.224 1.00 95.81 84 ASP A N 1
ATOM 682 C CA . ASP A 1 84 ? 15.063 11.946 18.585 1.00 95.81 84 ASP A CA 1
ATOM 683 C C . ASP A 1 84 ? 14.194 10.754 18.119 1.00 95.81 84 ASP A C 1
ATOM 685 O O . ASP A 1 84 ? 12.986 10.777 18.383 1.00 95.81 84 ASP A O 1
ATOM 689 N N . PRO A 1 85 ? 14.754 9.733 17.437 1.00 94.50 85 PRO A N 1
ATOM 690 C CA . PRO A 1 85 ? 13.984 8.620 16.866 1.00 94.50 85 PRO A CA 1
ATOM 691 C C . PRO A 1 85 ? 13.139 7.825 17.872 1.00 94.50 85 PRO A C 1
ATOM 693 O O . PRO A 1 85 ? 12.000 7.450 17.563 1.00 94.50 85 PRO A O 1
ATOM 696 N N . ASP A 1 86 ? 13.643 7.597 19.084 1.00 96.00 86 ASP A N 1
ATOM 697 C CA . ASP A 1 86 ? 12.920 6.832 20.106 1.00 96.00 86 ASP A CA 1
ATOM 698 C C . ASP A 1 86 ? 11.741 7.647 20.647 1.00 96.00 86 ASP A C 1
ATOM 700 O O . ASP A 1 86 ? 10.616 7.149 20.805 1.00 96.00 86 ASP A O 1
ATOM 704 N N . ARG A 1 87 ? 11.948 8.956 20.826 1.00 95.12 87 ARG A N 1
ATOM 705 C CA . ARG A 1 87 ? 10.872 9.891 21.182 1.00 95.12 87 ARG A CA 1
ATOM 706 C C . ARG A 1 87 ? 9.840 10.051 20.066 1.00 95.12 87 ARG A C 1
ATOM 708 O O . ARG A 1 87 ? 8.650 10.121 20.365 1.00 95.12 87 ARG A O 1
ATOM 715 N N . GLN A 1 88 ? 10.248 10.047 18.795 1.00 94.19 88 GLN A N 1
ATOM 716 C CA . GLN A 1 88 ? 9.312 10.031 17.660 1.00 94.19 88 GLN A CA 1
ATOM 717 C C . GLN A 1 88 ? 8.454 8.767 17.661 1.00 94.19 88 GLN A C 1
ATOM 719 O O . GLN A 1 88 ? 7.242 8.834 17.449 1.00 94.19 88 GLN A O 1
ATOM 724 N N . THR A 1 89 ? 9.070 7.618 17.932 1.00 94.56 89 THR A N 1
ATOM 725 C CA . THR A 1 89 ? 8.363 6.338 18.030 1.00 94.56 89 THR A CA 1
ATOM 726 C C . THR A 1 89 ? 7.319 6.385 19.141 1.00 94.56 89 THR A C 1
ATOM 728 O O . THR A 1 89 ? 6.163 6.024 18.914 1.00 94.56 89 THR A O 1
ATOM 731 N N . THR A 1 90 ? 7.692 6.917 20.305 1.00 95.88 90 THR A N 1
ATOM 732 C CA . THR A 1 90 ? 6.784 7.096 21.446 1.00 95.88 90 THR A CA 1
ATOM 733 C C . THR A 1 90 ? 5.623 8.031 21.096 1.00 95.88 90 THR A C 1
ATOM 735 O O . THR A 1 90 ? 4.460 7.704 21.331 1.00 95.88 90 THR A O 1
ATOM 738 N N . GLU A 1 91 ? 5.908 9.169 20.458 1.00 94.19 91 GLU A N 1
ATOM 739 C CA . GLU A 1 91 ? 4.892 10.124 20.007 1.00 94.19 91 GLU A CA 1
ATOM 740 C C . GLU A 1 91 ? 3.892 9.477 19.030 1.00 94.19 91 GLU A C 1
ATOM 742 O O . GLU A 1 91 ? 2.675 9.628 19.176 1.00 94.19 91 GLU A O 1
ATOM 747 N N . ILE A 1 92 ? 4.383 8.696 18.061 1.00 92.88 92 ILE A N 1
ATOM 748 C CA . ILE A 1 92 ? 3.541 7.941 17.123 1.00 92.88 92 ILE A CA 1
ATOM 749 C C . ILE A 1 92 ? 2.677 6.914 17.866 1.00 92.88 92 ILE A C 1
ATOM 751 O O . ILE A 1 92 ? 1.481 6.808 17.580 1.00 92.88 92 ILE A O 1
ATOM 755 N N . GLN A 1 93 ? 3.245 6.168 18.817 1.00 93.75 93 GLN A N 1
ATOM 756 C CA . GLN A 1 93 ? 2.514 5.161 19.591 1.00 93.75 93 GLN A CA 1
ATOM 757 C C . GLN A 1 93 ? 1.375 5.783 20.407 1.00 93.75 93 GLN A C 1
ATOM 759 O O . GLN A 1 93 ? 0.253 5.272 20.369 1.00 93.75 93 GLN A O 1
ATOM 764 N N . ILE A 1 94 ? 1.620 6.921 21.064 1.00 93.69 94 ILE A N 1
ATOM 765 C CA . ILE A 1 94 ? 0.590 7.667 21.803 1.00 93.69 94 ILE A CA 1
ATOM 766 C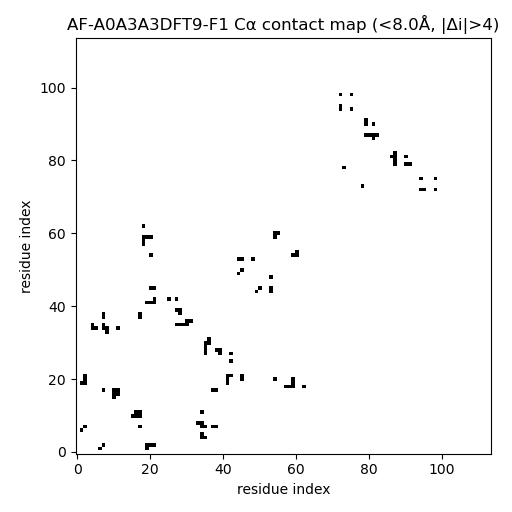 C . ILE A 1 94 ? -0.539 8.097 20.858 1.00 93.69 94 ILE A C 1
ATOM 768 O O . ILE A 1 94 ? -1.715 7.865 21.149 1.00 93.69 94 ILE A O 1
ATOM 772 N N . ARG A 1 95 ? -0.210 8.657 19.686 1.00 93.25 95 ARG A N 1
ATOM 773 C CA . ARG A 1 95 ? -1.217 9.048 18.681 1.00 93.25 95 ARG A CA 1
ATOM 774 C C . ARG A 1 95 ? -2.049 7.850 18.216 1.00 93.25 95 ARG A C 1
ATOM 776 O O . ARG A 1 95 ? -3.270 7.953 18.109 1.00 93.25 95 ARG A O 1
ATOM 783 N N . ILE A 1 96 ? -1.417 6.699 17.978 1.00 92.94 96 ILE A N 1
ATOM 784 C CA . ILE A 1 96 ? -2.118 5.461 17.610 1.00 92.94 96 ILE A CA 1
ATOM 785 C C . ILE A 1 96 ? -3.062 5.011 18.734 1.00 92.94 96 ILE A C 1
ATOM 787 O O . ILE A 1 96 ? -4.209 4.656 18.447 1.00 92.94 96 ILE A O 1
ATOM 791 N N . ALA A 1 97 ? -2.621 5.053 19.995 1.00 95.19 97 ALA A N 1
ATOM 792 C CA . ALA A 1 97 ? -3.444 4.691 21.148 1.00 95.19 97 ALA A CA 1
ATOM 793 C C . ALA A 1 97 ? -4.694 5.583 21.259 1.00 95.19 97 ALA A C 1
ATOM 795 O O . ALA A 1 97 ? -5.807 5.067 21.387 1.00 95.19 97 ALA A O 1
ATOM 796 N N . LEU A 1 98 ? -4.536 6.903 21.102 1.00 93.56 98 LEU A N 1
ATOM 797 C CA . LEU A 1 98 ? -5.647 7.862 21.085 1.00 93.56 98 LEU A CA 1
ATOM 798 C C . LEU A 1 98 ? -6.628 7.587 19.938 1.00 93.56 98 LEU A C 1
ATOM 800 O O . LEU A 1 98 ? -7.835 7.479 20.160 1.00 93.56 98 LEU A O 1
ATOM 804 N N . MET A 1 99 ? -6.123 7.391 18.717 1.00 92.00 99 MET A N 1
ATOM 805 C CA . MET A 1 99 ? -6.960 7.064 17.558 1.00 92.00 99 MET A CA 1
ATOM 806 C C . MET A 1 99 ? -7.756 5.769 17.760 1.00 92.00 99 MET A C 1
ATOM 808 O O . MET A 1 99 ? -8.916 5.674 17.350 1.00 92.00 99 MET A O 1
ATOM 812 N N . ASN A 1 100 ? -7.137 4.752 18.361 1.00 92.19 100 ASN A N 1
ATOM 813 C CA . ASN A 1 100 ? -7.806 3.489 18.652 1.00 92.19 100 ASN A CA 1
ATOM 814 C C . ASN A 1 100 ? -8.875 3.668 19.738 1.00 92.19 100 ASN A C 1
ATOM 816 O O . ASN A 1 100 ? -9.966 3.120 19.591 1.00 92.19 100 ASN A O 1
ATOM 820 N N . ARG A 1 101 ? -8.622 4.495 20.763 1.00 94.69 101 ARG A N 1
ATOM 821 C CA . ARG A 1 101 ? -9.624 4.833 21.784 1.00 94.69 101 ARG A CA 1
ATOM 822 C C . ARG A 1 101 ? -10.829 5.559 21.188 1.00 94.69 101 ARG A C 1
ATOM 824 O O . ARG A 1 101 ? -11.953 5.173 21.485 1.00 94.69 101 ARG A O 1
ATOM 831 N N . PHE A 1 102 ? -10.619 6.542 20.312 1.00 91.81 102 PHE A N 1
ATOM 832 C CA . PHE A 1 102 ? -11.720 7.205 19.601 1.00 91.81 102 PHE A CA 1
ATOM 833 C C . PHE A 1 102 ? -12.500 6.245 18.707 1.00 91.81 102 PHE A C 1
ATOM 835 O O . PHE A 1 102 ? -13.724 6.304 18.677 1.00 91.81 102 PHE A O 1
ATOM 842 N N . SER A 1 103 ? -11.812 5.320 18.033 1.00 90.19 103 SER A N 1
ATOM 843 C CA . SER A 1 103 ? -12.483 4.290 17.231 1.00 90.19 103 SER A CA 1
ATOM 844 C C . SER A 1 103 ? -13.367 3.393 18.106 1.00 90.19 103 SER A C 1
ATOM 846 O O . SER A 1 103 ? -14.505 3.125 17.737 1.00 90.19 103 SER A O 1
ATOM 848 N N . ALA A 1 104 ? -12.878 2.971 19.277 1.00 92.75 104 ALA A N 1
ATOM 849 C CA . ALA A 1 104 ? -13.645 2.152 20.216 1.00 92.75 104 ALA A CA 1
ATOM 850 C C . ALA A 1 104 ? -14.872 2.894 20.768 1.00 92.75 104 ALA A C 1
ATOM 852 O O . ALA A 1 104 ? -15.963 2.337 20.775 1.00 92.75 104 ALA A O 1
ATOM 853 N N . LEU A 1 105 ? -14.711 4.159 21.172 1.00 94.56 105 LEU A N 1
ATOM 854 C CA . LEU A 1 105 ? -15.811 4.981 21.692 1.00 94.56 105 LEU A CA 1
ATOM 855 C C . LEU A 1 105 ? -16.853 5.338 20.621 1.00 94.56 105 LEU A C 1
ATOM 857 O O . LEU A 1 105 ? -18.029 5.464 20.934 1.00 94.56 105 LEU A O 1
ATOM 861 N N . GLY A 1 106 ? -16.431 5.503 19.365 1.00 91.75 106 GLY A N 1
ATOM 862 C CA . GLY A 1 106 ? -17.315 5.827 18.242 1.00 91.75 106 GLY A CA 1
ATOM 863 C C . GLY A 1 106 ? -17.942 4.614 17.548 1.00 91.75 106 GLY A C 1
ATOM 864 O O . GLY A 1 106 ? -18.676 4.791 16.577 1.00 91.75 106 GLY A O 1
ATOM 865 N N . THR A 1 107 ? -17.644 3.386 17.985 1.00 91.44 107 THR A N 1
ATOM 866 C CA . THR A 1 107 ? -18.238 2.183 17.388 1.00 91.44 107 THR A CA 1
ATOM 867 C C . THR A 1 107 ? -19.649 1.991 17.936 1.00 91.44 107 THR A C 1
ATOM 869 O O . THR A 1 107 ? -19.828 1.701 19.114 1.00 91.44 107 THR A O 1
ATOM 872 N N . ALA A 1 108 ? -20.656 2.141 17.075 1.00 87.75 108 ALA A N 1
ATOM 873 C CA . ALA A 1 108 ? -22.042 1.879 17.443 1.00 87.75 108 ALA A CA 1
ATOM 874 C C . ALA A 1 108 ? -22.277 0.380 17.688 1.00 87.75 108 ALA A C 1
ATOM 876 O O . ALA A 1 108 ? -21.835 -0.468 16.908 1.00 87.75 108 ALA A O 1
ATOM 877 N N . THR A 1 109 ? -23.033 0.057 18.737 1.00 87.44 109 THR A N 1
ATOM 878 C CA . THR A 1 109 ? -23.526 -1.302 18.975 1.00 87.44 109 THR A CA 1
ATOM 879 C C . THR A 1 109 ? -24.717 -1.556 18.057 1.00 87.44 109 THR A C 1
ATOM 881 O O . THR A 1 109 ? -25.799 -1.014 18.270 1.00 87.44 109 THR A O 1
ATOM 884 N N . ILE A 1 110 ? -24.522 -2.366 17.017 1.00 87.50 110 ILE A N 1
ATOM 885 C CA . ILE A 1 110 ? -25.603 -2.770 16.112 1.00 87.50 110 ILE A CA 1
ATOM 886 C C . ILE A 1 110 ? -26.181 -4.086 16.624 1.00 87.50 110 ILE A C 1
ATOM 888 O O . ILE A 1 110 ? -25.480 -5.096 16.671 1.00 87.50 110 ILE A O 1
ATOM 892 N N . VAL A 1 111 ? -27.463 -4.080 16.984 1.00 90.25 111 VAL A N 1
ATOM 893 C CA . VAL A 1 111 ? -28.200 -5.276 17.407 1.00 90.25 111 VAL A CA 1
ATOM 894 C C . VAL A 1 111 ? -29.190 -5.643 16.308 1.00 90.25 111 VAL A C 1
ATOM 896 O O . VAL A 1 111 ? -29.950 -4.795 15.840 1.00 90.25 111 VAL A O 1
ATOM 899 N N . ARG A 1 112 ? -29.174 -6.904 15.869 1.00 82.94 112 ARG A N 1
ATOM 900 C CA . ARG A 1 112 ? -30.193 -7.430 14.956 1.00 82.94 112 ARG A CA 1
ATOM 901 C C . ARG A 1 112 ? -31.432 -7.774 15.777 1.00 82.94 112 ARG A C 1
ATOM 903 O O . ARG A 1 112 ? -31.351 -8.632 16.650 1.00 82.94 112 ARG A O 1
ATOM 910 N N . VAL A 1 113 ? -32.549 -7.115 15.492 1.00 81.81 113 VAL A N 1
ATOM 911 C CA . VAL A 1 113 ? -33.853 -7.437 16.087 1.00 81.81 113 VAL A CA 1
ATOM 912 C C . VAL A 1 113 ? -34.556 -8.463 15.190 1.00 81.81 113 VAL A C 1
ATOM 914 O O . VAL A 1 113 ? -34.404 -8.398 13.966 1.00 81.81 113 VAL A O 1
ATOM 917 N N . ALA A 1 114 ? -35.204 -9.451 15.814 1.00 79.94 114 ALA A N 1
ATOM 918 C CA . ALA A 1 114 ? -35.967 -10.511 15.150 1.00 79.94 114 ALA A CA 1
ATOM 919 C C . ALA A 1 114 ? -37.283 -9.986 14.566 1.00 79.94 114 ALA A C 1
ATOM 921 O O . ALA A 1 114 ? -37.860 -9.061 15.181 1.00 79.94 114 ALA A O 1
#

Sequence (114 aa):
AYDTRRCHTAIIDCHATAIILIRKNGRPWKEDCPAANARNEILRATRHYGRAFWKRRTGYYARSRIGAKMRCLKAFSERIAARDPDRQTTEIQIRIALMNRFSALGTATIVRVA